Protein AF-A0A091QZL6-F1 (afdb_monomer_lite)

Organism: Merops nubicus (NCBI:txid57421)

Foldseek 3Di:
DDLCVLQVHDADPPVVVRPQLLQSVLSSVCSVPPCPDVDADDADPVGNDDDNVRSVSSD

Radius of gyration: 11.51 Å; chains: 1; bounding box: 30×23×27 Å

Sequence (59 aa):
QNIETRLKICLPEDLGSALMDGVVLCHLVNHVRPRSVGSIHVPSPAVPKLSMAKCRRNV

InterPro domains:
  IPR001715 Calponin homology domain [PS50021] (1-59)
  IPR036872 CH domain superfamily [G3DSA:1.10.418.10] (1-59)
  IPR036872 CH domain superfamily [SSF47576] (2-59)

Structure (mmCIF, N/CA/C/O backbone):
data_AF-A0A091QZL6-F1
#
_entry.id   AF-A0A091QZL6-F1
#
loop_
_atom_site.group_PDB
_atom_site.id
_atom_site.type_symbol
_atom_site.label_atom_id
_atom_site.label_alt_id
_atom_site.label_comp_id
_atom_site.label_asym_id
_atom_site.label_entity_id
_atom_site.label_seq_id
_atom_site.pdbx_PDB_ins_code
_atom_site.Cartn_x
_atom_site.Cartn_y
_atom_site.Cartn_z
_atom_site.occupancy
_atom_site.B_iso_or_equiv
_atom_site.auth_seq_id
_atom_site.auth_comp_id
_atom_site.auth_asym_id
_atom_site.auth_atom_id
_atom_site.pdbx_PDB_model_num
ATOM 1 N N . GLN A 1 1 ? -11.102 11.821 10.973 1.00 58.97 1 GLN A N 1
ATOM 2 C CA . GLN A 1 1 ? -10.298 10.581 11.113 1.00 58.97 1 GLN A CA 1
ATOM 3 C C . GLN A 1 1 ? -9.375 10.474 9.908 1.00 58.97 1 GLN A C 1
ATOM 5 O O . GLN A 1 1 ? -9.896 10.443 8.800 1.00 58.97 1 GLN A O 1
ATOM 10 N N . ASN A 1 2 ? -8.056 10.429 10.119 1.00 86.38 2 ASN A N 1
ATOM 11 C CA . ASN A 1 2 ? -7.044 10.417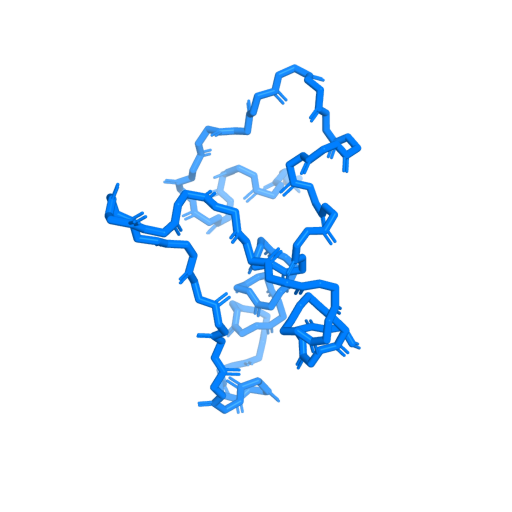 9.052 1.00 86.38 2 ASN A CA 1
ATOM 12 C C . ASN A 1 2 ? -6.689 8.989 8.597 1.00 86.38 2 ASN A C 1
ATOM 14 O O . ASN A 1 2 ? -6.935 8.022 9.324 1.00 86.38 2 ASN A O 1
ATOM 18 N N . ILE A 1 3 ? -6.109 8.864 7.396 1.00 91.31 3 ILE A N 1
ATOM 19 C CA . ILE A 1 3 ? -5.694 7.582 6.790 1.00 91.31 3 ILE A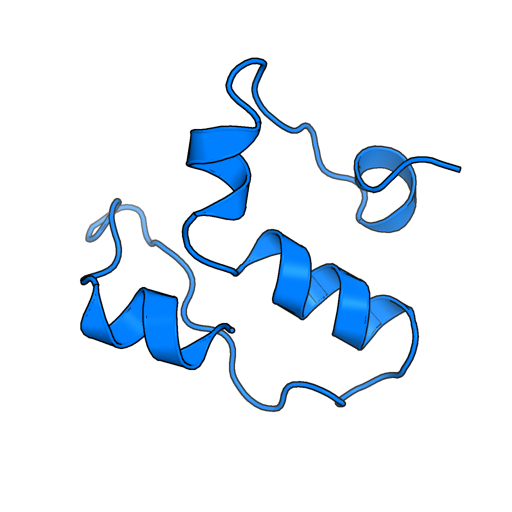 CA 1
ATOM 20 C C . ILE A 1 3 ? -4.690 6.849 7.691 1.00 91.31 3 ILE A C 1
ATOM 22 O O . ILE A 1 3 ? -4.860 5.660 7.950 1.00 91.31 3 ILE A O 1
ATOM 26 N N . GLU A 1 4 ? -3.715 7.571 8.243 1.00 93.25 4 GLU A N 1
ATOM 27 C CA . GLU A 1 4 ? -2.699 7.054 9.170 1.00 93.25 4 GLU A CA 1
ATOM 28 C C . GLU A 1 4 ? -3.307 6.338 10.377 1.00 93.25 4 GLU A C 1
ATOM 30 O O . GLU A 1 4 ? -2.951 5.202 10.679 1.00 93.25 4 GLU A O 1
ATOM 35 N N . THR A 1 5 ? -4.299 6.953 11.029 1.00 93.44 5 THR A N 1
ATOM 36 C CA . THR A 1 5 ? -4.975 6.362 12.192 1.00 93.44 5 THR A CA 1
ATOM 37 C C . THR A 1 5 ? -5.787 5.125 11.815 1.00 93.44 5 THR A C 1
ATOM 39 O O . THR A 1 5 ? -5.820 4.156 12.570 1.00 93.44 5 THR A O 1
ATOM 42 N N . ARG A 1 6 ? -6.456 5.140 10.653 1.00 91.19 6 ARG A N 1
ATOM 43 C CA . ARG A 1 6 ? -7.273 4.005 10.190 1.00 91.19 6 ARG A CA 1
ATOM 44 C C . ARG A 1 6 ? -6.417 2.797 9.823 1.00 91.19 6 ARG A C 1
ATOM 46 O O . ARG A 1 6 ? -6.779 1.671 10.151 1.00 91.19 6 ARG A O 1
ATOM 53 N N . LEU A 1 7 ? -5.293 3.040 9.157 1.00 93.12 7 LEU A N 1
ATOM 54 C CA . LEU A 1 7 ? -4.395 1.991 8.681 1.00 93.12 7 LEU A CA 1
ATOM 55 C C . LEU A 1 7 ? -3.274 1.650 9.667 1.00 93.12 7 LEU A C 1
ATOM 57 O O . LEU A 1 7 ? -2.585 0.657 9.459 1.00 93.12 7 LEU A O 1
ATOM 61 N N . LYS A 1 8 ? -3.121 2.422 10.750 1.00 93.50 8 LYS A N 1
ATOM 62 C CA . LYS A 1 8 ? -2.022 2.311 11.724 1.00 93.50 8 LYS A CA 1
ATOM 63 C C . LYS A 1 8 ? -0.645 2.410 11.053 1.00 93.50 8 LYS A C 1
ATOM 65 O O . LYS A 1 8 ? 0.250 1.621 11.341 1.00 93.50 8 LYS A O 1
ATOM 70 N N . ILE A 1 9 ? -0.499 3.377 10.150 1.00 91.25 9 ILE A N 1
ATOM 71 C CA . ILE A 1 9 ? 0.748 3.676 9.429 1.00 91.25 9 ILE A CA 1
ATOM 72 C C . ILE A 1 9 ? 1.174 5.121 9.686 1.00 91.25 9 ILE A C 1
ATOM 74 O O . ILE A 1 9 ? 0.326 5.958 9.988 1.00 91.25 9 ILE A O 1
ATOM 78 N N . CYS A 1 10 ? 2.460 5.411 9.499 1.00 92.19 10 CYS A N 1
ATOM 79 C CA . CYS A 1 10 ? 2.973 6.774 9.383 1.00 92.19 10 CYS A CA 1
ATOM 80 C C . CYS A 1 10 ? 3.250 7.056 7.909 1.00 92.19 10 CYS A C 1
ATOM 82 O O . CYS A 1 10 ? 4.023 6.330 7.278 1.00 92.19 10 CYS A O 1
ATOM 84 N N . LEU A 1 11 ? 2.600 8.075 7.358 1.00 90.50 11 LEU A N 1
ATOM 85 C CA . LEU A 1 11 ? 2.878 8.544 6.010 1.00 90.50 11 LEU A CA 1
ATOM 86 C C . LEU A 1 11 ? 4.054 9.530 6.058 1.00 90.50 11 LEU A C 1
ATOM 88 O O . LEU A 1 11 ? 4.199 10.278 7.025 1.00 90.50 11 LEU A O 1
ATOM 92 N N . PRO A 1 12 ? 4.925 9.529 5.040 1.00 90.31 12 PRO A N 1
ATOM 93 C CA . PRO A 1 12 ? 5.964 10.539 4.927 1.00 90.31 12 PRO A CA 1
ATOM 94 C C . PRO A 1 12 ? 5.348 11.903 4.582 1.00 90.31 12 PRO A C 1
ATOM 96 O O . PRO A 1 12 ? 4.218 11.991 4.100 1.00 90.31 12 PRO A O 1
ATOM 99 N N . GLU A 1 13 ? 6.126 12.964 4.789 1.00 92.31 13 GLU A N 1
ATOM 100 C CA . GLU A 1 13 ? 5.714 14.346 4.507 1.00 92.31 13 GLU A CA 1
ATOM 101 C C . GLU A 1 13 ? 5.359 14.561 3.025 1.00 92.31 13 GLU A C 1
ATOM 103 O O . GLU A 1 13 ? 4.385 15.245 2.705 1.00 92.31 13 GLU A O 1
ATOM 108 N N . ASP A 1 14 ? 6.085 13.902 2.112 1.00 92.56 14 ASP A N 1
ATOM 109 C CA . ASP A 1 14 ? 5.732 13.854 0.691 1.00 92.56 14 ASP A CA 1
ATOM 110 C C . ASP A 1 14 ? 4.604 12.844 0.433 1.00 92.56 14 ASP A C 1
ATOM 112 O O . ASP A 1 14 ? 4.806 11.696 0.012 1.00 92.56 14 ASP A O 1
ATOM 116 N N . LEU A 1 15 ? 3.383 13.306 0.687 1.00 89.62 15 LEU A N 1
ATOM 117 C CA . LEU A 1 15 ? 2.171 12.522 0.498 1.00 89.62 15 LEU A CA 1
ATOM 118 C C . LEU A 1 15 ? 1.967 12.097 -0.965 1.00 89.62 15 LEU A C 1
ATOM 120 O O . LEU A 1 15 ? 1.438 11.015 -1.218 1.00 89.62 15 LEU A O 1
ATOM 124 N N .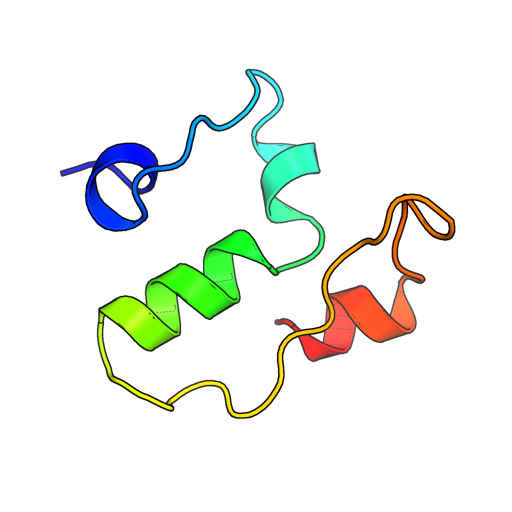 GLY A 1 16 ? 2.394 12.916 -1.932 1.00 89.50 16 GLY A N 1
ATOM 125 C CA . GLY A 1 16 ? 2.249 12.607 -3.356 1.00 89.50 16 GLY A CA 1
ATOM 126 C C . GLY A 1 16 ? 2.999 11.331 -3.722 1.00 89.50 16 GLY A C 1
ATOM 127 O O . GLY A 1 16 ? 2.420 10.410 -4.302 1.00 89.50 16 GLY A O 1
ATOM 128 N N . SER A 1 17 ? 4.258 11.238 -3.293 1.00 88.62 17 SER A N 1
ATOM 129 C CA . SER A 1 17 ? 5.074 10.037 -3.480 1.00 88.62 17 SER A CA 1
ATOM 130 C C . SER A 1 17 ? 4.543 8.835 -2.694 1.00 88.62 17 SER A C 1
ATOM 132 O O . SER A 1 17 ? 4.546 7.720 -3.214 1.00 88.62 17 SER A O 1
ATOM 134 N N . ALA A 1 18 ? 4.042 9.047 -1.472 1.00 88.88 18 ALA A N 1
ATOM 135 C CA . ALA A 1 18 ? 3.516 7.976 -0.618 1.00 88.88 18 ALA A CA 1
ATOM 136 C C . ALA A 1 18 ? 2.264 7.286 -1.176 1.00 88.88 18 ALA A C 1
ATOM 138 O O . ALA A 1 18 ? 2.004 6.124 -0.873 1.00 88.88 18 ALA A O 1
ATOM 139 N N . LEU A 1 19 ? 1.460 8.018 -1.950 1.00 93.00 19 LEU A N 1
ATOM 140 C CA . LEU A 1 19 ? 0.213 7.516 -2.527 1.00 93.00 19 LEU A CA 1
ATOM 141 C C . LEU A 1 19 ? 0.379 7.036 -3.975 1.00 93.00 19 LEU A C 1
ATOM 143 O O . LEU A 1 19 ? -0.511 6.369 -4.504 1.00 93.00 19 LEU A O 1
ATOM 147 N N . MET A 1 20 ? 1.507 7.354 -4.615 1.00 93.62 20 MET A N 1
ATOM 148 C CA . MET A 1 20 ? 1.726 7.159 -6.052 1.00 93.62 20 MET A CA 1
ATOM 149 C C . MET A 1 20 ? 1.716 5.689 -6.490 1.00 93.62 20 MET A C 1
ATOM 151 O O . MET A 1 20 ? 1.383 5.381 -7.635 1.00 93.62 20 MET A O 1
ATOM 155 N N . ASP A 1 21 ? 2.096 4.773 -5.600 1.00 94.12 21 ASP A N 1
ATOM 156 C CA . ASP A 1 21 ? 2.121 3.337 -5.879 1.00 94.12 21 ASP A CA 1
ATOM 157 C C . ASP A 1 21 ? 0.765 2.638 -5.659 1.00 94.12 21 ASP A C 1
ATOM 159 O O . ASP A 1 21 ? 0.622 1.453 -5.973 1.00 94.12 21 ASP A O 1
ATOM 163 N N . GLY A 1 22 ? -0.231 3.368 -5.142 1.00 95.44 22 GLY A N 1
ATOM 164 C CA . GLY A 1 22 ? -1.590 2.896 -4.886 1.0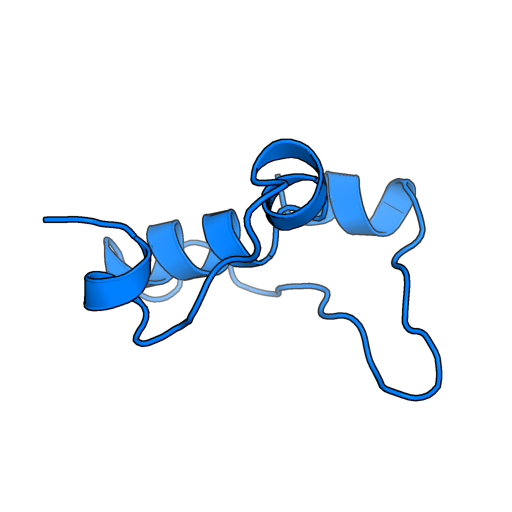0 95.44 22 GLY A CA 1
ATOM 165 C C . GLY A 1 22 ? -1.743 1.944 -3.693 1.00 95.44 22 GLY A C 1
ATOM 166 O O . GLY A 1 22 ? -2.867 1.545 -3.389 1.00 95.44 22 GLY A O 1
ATOM 167 N N . VAL A 1 23 ? -0.670 1.583 -2.979 1.00 96.00 23 VAL A N 1
ATOM 168 C CA . VAL A 1 23 ? -0.713 0.584 -1.891 1.00 96.00 23 VAL A CA 1
ATOM 169 C C . VAL A 1 23 ? -1.563 1.070 -0.723 1.00 96.00 23 VAL A C 1
ATOM 171 O O . VAL A 1 23 ? -2.475 0.375 -0.267 1.00 96.00 23 VAL A O 1
ATOM 174 N N . VAL A 1 24 ? -1.306 2.294 -0.261 1.00 95.50 24 VAL A N 1
ATOM 175 C CA . VAL A 1 24 ? -2.055 2.915 0.843 1.00 95.50 24 VAL A CA 1
ATOM 176 C C . VAL A 1 24 ? -3.539 3.040 0.488 1.00 95.50 24 VAL A C 1
ATOM 178 O O . VAL A 1 24 ? -4.403 2.769 1.325 1.00 95.50 24 VAL 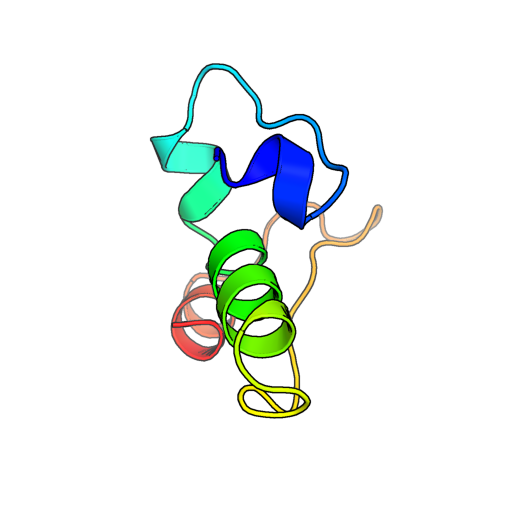A O 1
ATOM 181 N N . LEU A 1 25 ? -3.844 3.385 -0.767 1.00 95.38 25 LEU A N 1
ATOM 182 C CA . LEU A 1 25 ? -5.214 3.510 -1.266 1.00 95.38 25 LEU A CA 1
ATOM 183 C C . LEU A 1 25 ? -5.924 2.152 -1.293 1.00 95.38 25 LEU A C 1
ATOM 185 O O . LEU A 1 25 ? -7.031 2.031 -0.768 1.00 95.38 25 LEU A O 1
ATOM 189 N N . CYS A 1 26 ? -5.267 1.111 -1.809 1.00 96.75 26 CYS A N 1
ATOM 190 C CA . CYS A 1 26 ? -5.780 -0.258 -1.772 1.00 96.75 26 CYS A CA 1
ATOM 191 C C . CYS A 1 26 ? -6.114 -0.714 -0.347 1.00 96.75 26 CYS A C 1
ATOM 193 O O . CYS A 1 26 ? -7.180 -1.283 -0.097 1.00 96.75 26 CYS A O 1
ATOM 195 N N . HIS A 1 27 ? -5.210 -0.466 0.605 1.00 96.00 27 HIS A N 1
ATOM 196 C CA . HIS A 1 27 ? -5.428 -0.830 2.002 1.00 96.00 27 HIS A CA 1
ATOM 197 C C . HIS A 1 27 ? -6.579 -0.048 2.628 1.00 96.00 27 HIS A C 1
ATOM 199 O O . HIS A 1 27 ? -7.380 -0.639 3.352 1.00 96.00 27 HIS A O 1
ATOM 205 N N . LEU A 1 28 ? -6.714 1.243 2.315 1.00 95.38 28 LEU A N 1
ATOM 206 C CA . LEU A 1 28 ? -7.846 2.052 2.762 1.00 95.38 28 LEU A CA 1
ATOM 207 C C . LEU A 1 28 ? -9.174 1.489 2.247 1.00 95.38 28 LEU A C 1
ATOM 209 O O . LEU A 1 28 ? -10.104 1.303 3.031 1.00 95.38 28 LEU A O 1
ATOM 213 N N . VAL A 1 29 ? -9.251 1.164 0.956 1.00 96.06 29 VAL A N 1
ATOM 214 C CA . VAL A 1 29 ? -10.449 0.575 0.341 1.00 96.06 29 VAL A CA 1
ATOM 215 C C . VAL A 1 29 ? -10.803 -0.760 1.005 1.00 96.06 29 VAL A C 1
ATOM 217 O O . VAL A 1 29 ? -11.955 -0.979 1.382 1.00 96.06 29 VAL A O 1
ATOM 220 N N . ASN A 1 30 ? -9.811 -1.623 1.238 1.00 96.31 30 ASN A N 1
ATOM 221 C CA . ASN A 1 30 ? -10.008 -2.892 1.941 1.00 96.31 30 ASN A CA 1
ATOM 222 C C . ASN A 1 30 ? -10.401 -2.729 3.413 1.00 96.31 30 ASN A C 1
ATOM 224 O O . ASN A 1 30 ? -11.109 -3.580 3.949 1.00 96.31 30 ASN A O 1
ATOM 228 N N . HIS A 1 31 ? -9.971 -1.650 4.063 1.00 95.56 31 HIS A N 1
ATOM 229 C CA . HIS A 1 31 ? -10.384 -1.325 5.422 1.00 95.56 31 HIS A CA 1
ATOM 230 C C . HIS A 1 31 ? -11.850 -0.870 5.482 1.00 95.56 31 HIS A C 1
ATOM 232 O O . HIS A 1 31 ? -12.558 -1.219 6.422 1.00 95.56 31 HIS A O 1
ATOM 238 N N . VAL A 1 32 ? -12.326 -0.120 4.479 1.00 95.38 32 VAL A N 1
ATOM 239 C CA . VAL A 1 32 ? -13.735 0.304 4.377 1.00 95.38 32 VAL A CA 1
ATOM 240 C C . VAL A 1 32 ? -14.646 -0.876 4.038 1.00 95.38 32 VAL A C 1
ATOM 242 O O . VAL A 1 32 ? -15.698 -1.044 4.651 1.00 95.38 32 VAL A O 1
ATOM 245 N N . ARG A 1 33 ? -14.244 -1.708 3.073 1.00 96.25 33 ARG A N 1
ATOM 246 C CA . ARG A 1 33 ? -14.966 -2.923 2.688 1.00 96.25 33 ARG A CA 1
ATOM 247 C C . ARG A 1 33 ? -13.971 -4.075 2.514 1.00 96.25 33 ARG A C 1
ATOM 249 O O . ARG A 1 33 ? -13.236 -4.083 1.519 1.00 96.25 33 ARG A O 1
ATOM 256 N N . PRO A 1 34 ? -13.979 -5.075 3.417 1.00 96.12 34 PRO A N 1
ATOM 257 C CA . PRO A 1 34 ? -13.057 -6.203 3.352 1.00 96.12 34 PRO A CA 1
ATOM 258 C C . PRO A 1 34 ? -13.064 -6.901 1.988 1.00 96.12 34 PRO A C 1
ATOM 260 O O . PRO A 1 34 ? -14.128 -7.253 1.474 1.00 96.12 34 PRO A O 1
ATOM 263 N N . ARG A 1 35 ? -11.863 -7.158 1.447 1.00 95.12 35 ARG A N 1
ATOM 264 C CA . ARG A 1 35 ? -11.611 -7.888 0.184 1.00 95.12 35 ARG A CA 1
ATOM 265 C C . ARG A 1 35 ? -12.093 -7.187 -1.097 1.00 95.12 35 ARG A C 1
ATOM 267 O O . ARG A 1 35 ? -12.274 -7.851 -2.112 1.00 95.12 35 ARG A O 1
ATOM 274 N N . SER A 1 36 ? -12.293 -5.871 -1.074 1.00 97.12 36 SER A N 1
ATOM 275 C CA . SER A 1 36 ? -12.624 -5.087 -2.278 1.00 97.12 36 SER A CA 1
ATOM 276 C C . SER A 1 36 ? -11.489 -5.068 -3.306 1.00 97.12 36 SER A C 1
ATOM 278 O O . SER A 1 36 ? -11.741 -5.067 -4.505 1.00 97.12 36 SER A O 1
ATOM 280 N N . VAL A 1 37 ? -10.243 -5.100 -2.834 1.00 96.69 37 VAL A N 1
ATOM 281 C CA . VAL A 1 37 ? -9.035 -5.276 -3.639 1.00 96.69 37 VAL A CA 1
ATOM 282 C C . VAL A 1 37 ? -8.434 -6.637 -3.298 1.00 96.69 37 VAL A C 1
ATOM 284 O O . VAL A 1 37 ? -7.973 -6.854 -2.175 1.00 96.69 37 VAL A O 1
ATOM 287 N N . GLY A 1 38 ? -8.468 -7.566 -4.257 1.00 94.62 38 GLY A N 1
ATOM 288 C CA . GLY A 1 38 ? -8.077 -8.965 -4.041 1.00 94.62 38 GLY A CA 1
ATOM 289 C C . GLY A 1 38 ? -6.567 -9.214 -3.974 1.00 94.62 38 GLY A C 1
ATOM 290 O O . GLY A 1 38 ? -6.130 -10.129 -3.283 1.00 94.62 38 GLY A O 1
ATOM 291 N N . SER A 1 39 ? -5.759 -8.406 -4.661 1.00 95.69 39 SER A N 1
ATOM 292 C CA . SER A 1 39 ? -4.296 -8.494 -4.628 1.00 95.69 39 SER A CA 1
ATOM 293 C C . SER A 1 39 ? -3.698 -7.098 -4.703 1.00 95.69 39 SER A C 1
ATOM 295 O O . SER A 1 39 ? -4.151 -6.278 -5.497 1.00 95.69 39 SER A O 1
ATOM 297 N N . ILE A 1 40 ? -2.694 -6.838 -3.870 1.00 96.56 40 ILE A N 1
ATOM 298 C CA . ILE A 1 40 ? -2.005 -5.552 -3.789 1.00 96.56 40 ILE A CA 1
ATOM 299 C C . ILE A 1 40 ? -0.533 -5.815 -4.074 1.00 96.56 40 ILE A C 1
ATOM 301 O O . ILE A 1 40 ? 0.094 -6.654 -3.424 1.00 96.56 40 ILE A O 1
ATOM 305 N N . HIS A 1 41 ? 0.029 -5.100 -5.043 1.00 96.62 41 HIS A N 1
ATOM 306 C CA . HIS A 1 41 ? 1.462 -5.144 -5.293 1.00 96.62 41 HIS A CA 1
ATOM 307 C C . HIS A 1 41 ? 2.150 -4.253 -4.269 1.00 96.62 41 HIS A C 1
ATOM 309 O O . HIS A 1 41 ? 1.977 -3.043 -4.332 1.00 96.62 41 HIS A O 1
ATOM 315 N N . VAL A 1 42 ? 2.926 -4.833 -3.356 1.00 94.75 42 VAL A N 1
ATOM 316 C CA . VAL A 1 42 ? 3.672 -4.082 -2.338 1.00 94.75 42 VAL A CA 1
ATOM 317 C C . VAL A 1 42 ? 5.169 -4.040 -2.678 1.00 94.75 42 VAL A C 1
ATOM 319 O O . VAL A 1 42 ? 5.697 -5.039 -3.184 1.00 94.75 42 VAL A O 1
ATOM 322 N N . PRO A 1 43 ? 5.867 -2.913 -2.445 1.00 91.62 43 PRO A N 1
ATOM 323 C CA . PRO A 1 43 ? 7.324 -2.860 -2.504 1.00 91.62 43 PRO A CA 1
ATOM 324 C C . PRO A 1 43 ? 7.957 -3.870 -1.541 1.00 91.62 43 PRO A C 1
ATOM 326 O O . PRO A 1 43 ? 7.386 -4.202 -0.502 1.00 91.62 43 PRO A O 1
ATOM 329 N N . SER A 1 44 ? 9.154 -4.346 -1.868 1.00 92.38 44 SER A N 1
ATOM 330 C CA . SER A 1 44 ? 9.933 -5.233 -0.998 1.00 92.38 44 SER A CA 1
ATOM 331 C C . SER A 1 44 ? 11.351 -4.691 -0.812 1.00 92.38 44 SER A C 1
ATOM 333 O O . SER A 1 44 ? 11.786 -3.859 -1.608 1.00 92.38 44 SER A O 1
ATOM 335 N N . PRO A 1 45 ? 12.121 -5.161 0.186 1.00 90.75 45 PRO A N 1
ATOM 336 C CA . PRO A 1 45 ? 13.490 -4.684 0.393 1.00 90.75 45 PRO A CA 1
ATOM 337 C C . PRO A 1 45 ? 14.391 -4.843 -0.842 1.00 90.75 45 PRO A C 1
ATOM 339 O O . PRO A 1 45 ? 15.219 -3.983 -1.120 1.00 90.75 45 PRO A O 1
ATOM 342 N N . ALA A 1 46 ? 14.195 -5.914 -1.617 1.00 93.00 46 ALA A N 1
ATOM 343 C CA . ALA A 1 46 ? 14.933 -6.158 -2.857 1.00 93.00 46 ALA A CA 1
ATOM 344 C C . ALA A 1 46 ? 14.387 -5.364 -4.060 1.00 93.00 46 ALA A C 1
ATOM 346 O O . ALA A 1 46 ? 15.088 -5.186 -5.053 1.00 93.00 46 ALA A O 1
ATOM 347 N N . VAL A 1 47 ? 13.134 -4.900 -3.995 1.00 90.50 47 VAL A N 1
ATOM 348 C CA . VAL A 1 47 ? 12.465 -4.124 -5.050 1.00 90.50 47 VAL A CA 1
ATOM 349 C C . VAL A 1 47 ? 11.732 -2.943 -4.399 1.00 90.50 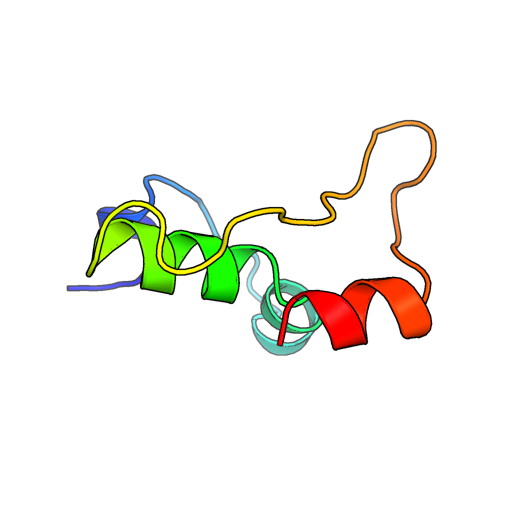47 VAL A C 1
ATOM 351 O O . VAL A 1 47 ? 10.513 -2.995 -4.204 1.00 90.50 47 VAL A O 1
ATOM 354 N N . PRO A 1 48 ? 12.465 -1.874 -4.037 1.00 85.38 48 PRO A N 1
ATOM 355 C CA . PRO A 1 48 ? 11.932 -0.774 -3.232 1.00 85.38 48 PRO A CA 1
ATOM 356 C C . PRO A 1 48 ? 10.957 0.124 -4.001 1.00 85.38 48 PRO A C 1
ATOM 358 O O . PRO A 1 48 ? 10.236 0.909 -3.395 1.00 85.38 48 PRO A O 1
ATOM 361 N N . LYS A 1 49 ? 10.927 0.022 -5.337 1.00 90.31 49 LYS A N 1
ATOM 362 C CA . LYS A 1 49 ? 9.999 0.757 -6.200 1.00 90.31 49 LYS A CA 1
ATOM 363 C C . LYS A 1 49 ? 9.285 -0.198 -7.140 1.00 90.31 49 LYS A C 1
ATOM 365 O O . LYS A 1 49 ? 9.912 -1.005 -7.828 1.00 90.31 49 LYS A O 1
ATOM 370 N N . LEU A 1 50 ? 7.966 -0.079 -7.192 1.00 92.81 50 LEU A N 1
ATOM 371 C CA . LEU A 1 50 ? 7.152 -0.796 -8.161 1.00 92.81 50 LEU A CA 1
ATOM 372 C C . LEU A 1 50 ? 7.357 -0.207 -9.561 1.00 92.81 50 LEU A C 1
ATOM 374 O O . LEU A 1 50 ? 7.590 0.989 -9.728 1.00 92.81 50 LEU A O 1
ATOM 378 N N . SER A 1 51 ? 7.244 -1.050 -10.589 1.00 94.88 51 SER A N 1
ATOM 379 C CA . SER A 1 51 ? 7.134 -0.543 -11.956 1.00 94.88 51 SER A CA 1
ATOM 380 C C . SER A 1 51 ? 5.810 0.201 -12.124 1.00 94.88 51 SER A C 1
ATOM 382 O O . SER A 1 51 ? 4.815 -0.147 -11.487 1.00 94.88 51 SER A O 1
ATOM 384 N N . MET A 1 52 ? 5.754 1.161 -13.051 1.00 94.50 52 MET A N 1
ATOM 385 C CA . MET A 1 52 ? 4.511 1.893 -13.334 1.00 94.50 52 MET A CA 1
ATOM 386 C C . MET A 1 52 ? 3.347 0.958 -13.693 1.00 94.50 52 MET A C 1
ATOM 388 O O . MET A 1 52 ? 2.206 1.229 -13.335 1.00 94.50 52 MET A O 1
ATOM 392 N N . ALA A 1 53 ? 3.627 -0.175 -14.346 1.00 95.12 53 ALA A N 1
ATOM 393 C CA . ALA A 1 53 ? 2.618 -1.190 -14.636 1.00 95.12 53 ALA A CA 1
ATOM 394 C C . ALA A 1 53 ? 2.025 -1.820 -13.362 1.00 95.12 53 ALA A C 1
ATOM 396 O O . ALA A 1 53 ? 0.830 -2.088 -13.318 1.00 95.12 53 ALA A O 1
ATOM 397 N N . LYS A 1 54 ? 2.836 -2.044 -12.318 1.00 95.69 54 LYS A N 1
ATOM 398 C CA . LYS A 1 54 ? 2.359 -2.565 -11.028 1.00 95.69 54 LYS A CA 1
ATOM 399 C C . LYS A 1 54 ? 1.599 -1.500 -10.238 1.00 95.69 54 LYS A C 1
ATOM 401 O O . LYS A 1 54 ? 0.531 -1.826 -9.736 1.00 95.69 54 LYS A O 1
ATOM 406 N N . CYS A 1 55 ? 2.076 -0.250 -10.209 1.00 95.75 55 CYS A N 1
ATOM 407 C CA . CYS A 1 55 ? 1.350 0.859 -9.571 1.00 95.75 55 CYS A CA 1
ATOM 408 C C . CYS A 1 55 ? -0.054 1.019 -10.169 1.00 95.75 55 CYS A C 1
ATOM 410 O O . CYS A 1 55 ? -1.034 1.085 -9.441 1.00 95.75 55 CYS A O 1
ATOM 412 N N . ARG A 1 56 ? -0.168 0.974 -11.504 1.00 94.19 56 ARG A N 1
ATOM 413 C CA . ARG A 1 56 ? -1.454 1.056 -12.219 1.00 94.19 56 ARG A CA 1
ATOM 414 C C . ARG A 1 56 ? -2.418 -0.093 -11.928 1.00 94.19 56 ARG A C 1
ATOM 416 O O . ARG A 1 56 ? -3.591 0.054 -12.208 1.00 94.19 56 ARG A O 1
ATOM 423 N N . ARG A 1 57 ? -1.947 -1.241 -11.429 1.00 94.88 57 ARG A N 1
ATOM 424 C CA . ARG A 1 57 ? -2.831 -2.346 -11.012 1.00 94.88 57 ARG A CA 1
ATOM 425 C C . ARG A 1 57 ? -3.349 -2.188 -9.582 1.00 94.88 57 ARG A C 1
ATOM 427 O O . ARG A 1 57 ? -4.241 -2.934 -9.198 1.00 94.88 57 ARG A O 1
ATOM 434 N N . ASN A 1 58 ? -2.768 -1.274 -8.806 1.00 95.88 58 ASN A N 1
ATOM 435 C CA . ASN A 1 58 ? -3.219 -0.938 -7.459 1.00 95.88 58 ASN A CA 1
ATOM 436 C C . ASN A 1 58 ? -4.246 0.220 -7.453 1.00 95.88 58 ASN A C 1
ATOM 438 O O . ASN A 1 58 ? -4.779 0.544 -6.396 1.00 95.88 58 ASN A O 1
ATOM 442 N N . VAL A 1 59 ? -4.515 0.870 -8.590 1.00 88.44 59 VAL A N 1
ATOM 443 C CA . VAL A 1 59 ? -5.502 1.961 -8.733 1.00 88.44 59 VAL A CA 1
ATOM 444 C C . VAL A 1 59 ? -6.566 1.586 -9.749 1.00 88.44 59 VAL A C 1
ATOM 446 O O . VAL A 1 59 ? -7.730 1.970 -9.517 1.00 88.44 59 VAL A O 1
#

pLDDT: mean 92.83, std 5.22, range [58.97, 97.12]

Secondary structure (DSSP, 8-state):
--HHHHHT-PPPS-HHHHHTTSHHHHHHHHHHSTTSSS-----BTTB-S--HHHHTT--